Protein AF-0000000072581496 (afdb_homodimer)

Solvent-accessible surface area (backbone atoms only — not comparable to full-atom values): 7444 Å² total; per-residue (Å²): 133,81,64,47,51,28,38,37,46,76,43,53,25,65,65,49,33,49,38,37,49,52,40,48,62,72,37,86,37,49,42,80,74,46,60,34,42,86,78,25,34,38,34,26,38,66,79,72,76,62,52,68,67,57,52,38,49,27,34,39,73,50,69,31,50,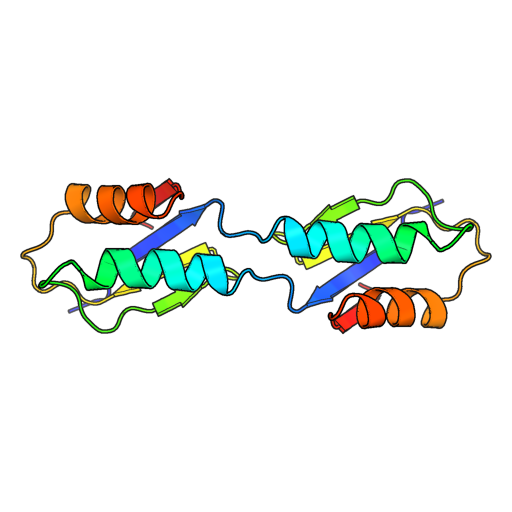57,44,79,100,132,81,63,47,50,28,38,38,46,77,45,51,24,64,66,47,33,49,38,38,49,52,39,48,62,71,38,87,37,50,42,80,74,46,61,34,42,88,78,26,32,38,34,27,39,67,80,72,76,63,52,68,67,56,53,38,49,27,34,38,74,50,70,31,49,58,44,79,102

Foldseek 3Di:
DDDDDDDDPDPFDPVLQVLLVVLVVVPPQWAPWDDDRVVRDIDTGGNPPADPVSSQVSNVVSPDGDDDD/DDDDDDDDPDPFDPVLQVLLVVLVVVPPQWAPWDDDRVVRDIDTGGNPPADPVSSQVSNVVSPDGDDDD

Sequence (138 aa):
MAAQVYKVEGMSCGHCEAAVTEELSALGGLSDIAVSAEKGTATFDNDGTVSEEQIIAAIDEAGYDAARAMAAQVYKVEGMSCGHCEAAVTEELSALGGLSDIAVSAEKGTATFDNDGTVSEEQIIAAIDEAGYDAARA

pLDDT: mean 94.46, std 6.35, range [63.19, 98.69]

InterPro domains:
  IPR006121 Heavy metal-associated domain, HMA [PF00403] (5-65)
  IPR006121 Heavy metal-associated domain, HMA [PS50846] (2-67)
  IPR006121 Heavy metal-associated domain, HMA [cd00371] (5-67)
  IPR017969 Heavy-metal-associated, conserved site [PS01047] (8-36)
  IPR036163 Heavy metal-associated domain superfamily [SSF55008] (4-67)

Structure (mmCIF, N/CA/C/O backbone):
data_AF-0000000072581496-model_v1
#
loop_
_entity.id
_entity.type
_entity.pdbx_description
1 polymer 'HMA domain-containing protein'
#
loop_
_atom_site.group_PDB
_atom_site.id
_atom_site.type_symbol
_atom_site.label_atom_id
_atom_site.label_alt_id
_atom_site.label_comp_id
_atom_site.label_asym_id
_atom_site.label_entity_id
_atom_site.label_seq_id
_atom_site.pdbx_PDB_ins_code
_atom_site.Cartn_x
_atom_site.Cartn_y
_atom_site.Cartn_z
_atom_site.occupancy
_atom_site.B_iso_or_equiv
_atom_site.auth_seq_id
_atom_site.auth_comp_id
_atom_site.auth_asym_id
_atom_site.auth_atom_id
_atom_site.pdbx_PDB_model_num
ATOM 1 N N . MET A 1 1 ? -10.945 19.766 19.344 1 63.19 1 MET A N 1
ATOM 2 C CA . MET A 1 1 ? -11.078 20.078 17.922 1 63.19 1 MET A CA 1
ATOM 3 C C . MET A 1 1 ? -11.039 18.828 17.078 1 63.19 1 MET A C 1
ATOM 5 O O . MET A 1 1 ? -10.492 17.797 17.5 1 63.19 1 MET A O 1
ATOM 9 N N . ALA A 1 2 ? -11.812 18.719 15.984 1 81.62 2 ALA A N 1
ATOM 10 C CA . ALA A 1 2 ? -11.883 17.484 15.219 1 81.62 2 ALA A CA 1
ATOM 11 C C . ALA A 1 2 ? -10.633 17.281 14.367 1 81.62 2 ALA A C 1
ATOM 13 O O . ALA A 1 2 ? -10.102 18.234 13.797 1 81.62 2 ALA A O 1
ATOM 14 N N . ALA A 1 3 ? -10.039 16.188 14.398 1 91.25 3 ALA A N 1
ATOM 15 C CA . ALA A 1 3 ? -8.883 15.867 13.57 1 91.25 3 ALA A CA 1
ATOM 16 C C . ALA A 1 3 ? -9.18 16.094 12.086 1 91.25 3 ALA A C 1
ATOM 18 O O . ALA A 1 3 ? -10.328 15.961 11.648 1 91.25 3 ALA A O 1
ATOM 19 N N . GLN A 1 4 ? -8.18 16.656 11.422 1 96.06 4 GLN A N 1
ATOM 20 C CA . GLN A 1 4 ? -8.281 16.781 9.969 1 96.06 4 GLN A CA 1
ATOM 21 C C . GLN A 1 4 ? -7.887 15.477 9.281 1 96.06 4 GLN A C 1
ATOM 23 O O . GLN A 1 4 ? -6.992 14.766 9.742 1 96.06 4 GLN A O 1
ATOM 28 N N . VAL A 1 5 ? -8.516 15.172 8.172 1 97.19 5 VAL A N 1
ATOM 29 C CA . VAL A 1 5 ? -8.258 13.977 7.379 1 97.19 5 VAL A CA 1
ATOM 30 C C . VAL A 1 5 ? -7.977 14.375 5.93 1 97.19 5 VAL A C 1
ATOM 32 O O . VAL A 1 5 ? -8.695 15.195 5.355 1 97.19 5 VAL A O 1
ATOM 35 N N . TYR A 1 6 ? -6.918 13.852 5.406 1 98.19 6 TYR A N 1
ATOM 36 C CA . TYR A 1 6 ? -6.574 14 3.994 1 98.19 6 TYR A CA 1
ATOM 37 C C . TYR A 1 6 ? -6.527 12.641 3.305 1 98.19 6 TYR A C 1
ATOM 39 O O . TYR A 1 6 ? -6 11.672 3.861 1 98.19 6 TYR A O 1
ATOM 47 N N . LYS A 1 7 ? -7.168 12.531 2.145 1 97.44 7 LYS A N 1
ATOM 48 C CA . LYS A 1 7 ? -6.918 11.422 1.237 1 97.44 7 LYS A CA 1
ATOM 49 C C . LYS A 1 7 ? -5.547 11.547 0.574 1 97.44 7 LYS A C 1
ATOM 51 O O . LYS A 1 7 ? -5.184 12.625 0.095 1 97.44 7 LYS A O 1
ATOM 56 N N . VAL A 1 8 ? -4.812 10.461 0.613 1 95.94 8 VAL A N 1
ATOM 57 C CA . VAL A 1 8 ? -3.49 10.422 -0.003 1 95.94 8 VAL A CA 1
ATOM 58 C C . VAL A 1 8 ? -3.441 9.312 -1.052 1 95.94 8 VAL A C 1
ATOM 60 O O . VAL A 1 8 ? -3.701 8.148 -0.744 1 95.94 8 VAL A O 1
ATOM 63 N N . GLU A 1 9 ? -3.109 9.648 -2.18 1 90.88 9 GLU A N 1
ATOM 64 C CA . GLU A 1 9 ? -3.053 8.688 -3.275 1 90.88 9 GLU A CA 1
ATOM 65 C C . GLU A 1 9 ? -1.61 8.375 -3.658 1 90.88 9 GLU A C 1
ATOM 67 O O . GLU A 1 9 ? -0.732 9.227 -3.553 1 90.88 9 GLU A O 1
ATOM 72 N N . GLY A 1 10 ? -1.471 7.086 -3.973 1 87.31 10 GLY A N 1
ATOM 73 C CA . GLY A 1 10 ? -0.174 6.699 -4.508 1 87.31 10 GLY A CA 1
ATOM 74 C C . GLY A 1 10 ? 0.711 6.012 -3.484 1 87.31 10 GLY A C 1
ATOM 75 O O . GLY A 1 10 ? 1.818 5.574 -3.809 1 87.31 10 GLY A O 1
ATOM 76 N N . MET A 1 11 ? 0.249 5.859 -2.281 1 86.69 11 MET A N 1
ATOM 77 C CA . MET A 1 11 ? 1.056 5.199 -1.26 1 86.69 11 MET A CA 1
ATOM 78 C C . MET A 1 11 ? 1.07 3.688 -1.475 1 86.69 11 MET A C 1
ATOM 80 O O . MET A 1 11 ? 0.705 2.926 -0.578 1 86.69 11 MET A O 1
ATOM 84 N N . SER A 1 12 ? 1.014 3.164 -2.514 1 79.31 12 SER A N 1
ATOM 85 C CA . SER A 1 12 ? 1.119 1.733 -2.781 1 79.31 12 SER A CA 1
ATOM 86 C C . SER A 1 12 ? 2.564 1.324 -3.039 1 79.31 12 SER A C 1
ATOM 88 O O . SER A 1 12 ? 3.391 2.152 -3.428 1 79.31 12 SER A O 1
ATOM 90 N N . CYS A 1 13 ? 2.809 0.134 -2.578 1 77.5 13 CYS A N 1
ATOM 91 C CA . CYS A 1 13 ? 4.168 -0.373 -2.725 1 77.5 13 CYS A CA 1
ATOM 92 C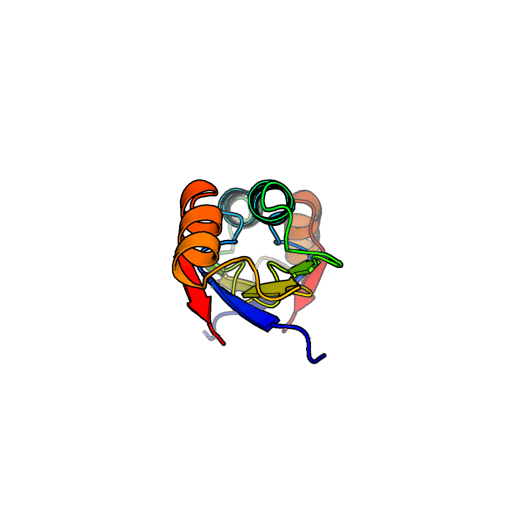 C . CYS A 1 13 ? 4.336 -1.119 -4.043 1 77.5 13 CYS A C 1
ATOM 94 O O . CYS A 1 13 ? 3.9 -2.264 -4.172 1 77.5 13 CYS A O 1
ATOM 96 N N . GLY A 1 14 ? 4.867 -0.429 -4.98 1 81.44 14 GLY A N 1
ATOM 97 C CA . GLY A 1 14 ? 5.188 -1.084 -6.238 1 81.44 14 GLY A CA 1
ATOM 98 C C . GLY A 1 14 ? 6.078 -2.299 -6.07 1 81.44 14 GLY A C 1
ATOM 99 O O . GLY A 1 14 ? 5.859 -3.33 -6.711 1 81.44 14 GLY A O 1
ATOM 100 N N . HIS A 1 15 ? 6.938 -2.221 -5.137 1 84.44 15 HIS A N 1
ATOM 101 C CA . HIS A 1 15 ? 7.863 -3.326 -4.926 1 84.44 15 HIS A CA 1
ATOM 102 C C . HIS A 1 15 ? 7.141 -4.562 -4.398 1 84.44 15 HIS A C 1
ATOM 104 O O . HIS A 1 15 ? 7.52 -5.691 -4.715 1 84.44 15 HIS A O 1
ATOM 110 N N . CYS A 1 16 ? 6.152 -4.383 -3.533 1 88.62 16 CYS A N 1
ATOM 111 C CA . CYS A 1 16 ? 5.359 -5.504 -3.035 1 88.62 16 CYS A CA 1
ATOM 112 C C . CYS A 1 16 ? 4.629 -6.203 -4.172 1 88.62 16 CYS A C 1
ATOM 114 O O . CYS A 1 16 ? 4.645 -7.434 -4.266 1 88.62 16 CYS A O 1
ATOM 116 N N . GLU A 1 17 ? 4.02 -5.422 -4.996 1 94.06 17 GLU A N 1
ATOM 117 C CA . GLU A 1 17 ? 3.348 -6 -6.156 1 94.06 17 GLU A CA 1
ATOM 118 C C . GLU A 1 17 ? 4.328 -6.777 -7.027 1 94.06 17 GLU A C 1
ATOM 120 O O . GLU A 1 17 ? 4.012 -7.871 -7.504 1 94.06 17 GLU A O 1
ATOM 125 N N . ALA A 1 18 ? 5.453 -6.266 -7.199 1 94.5 18 ALA A N 1
ATOM 126 C CA . ALA A 1 18 ? 6.469 -6.91 -8.023 1 94.5 18 ALA A CA 1
ATOM 127 C C . ALA A 1 18 ? 6.918 -8.234 -7.41 1 94.5 18 ALA A C 1
ATOM 129 O O . ALA A 1 18 ? 7.039 -9.242 -8.109 1 94.5 18 ALA A O 1
ATOM 130 N N . ALA A 1 19 ? 7.086 -8.234 -6.137 1 94.69 19 ALA A N 1
ATOM 131 C CA . ALA A 1 19 ? 7.539 -9.438 -5.441 1 94.69 19 ALA A CA 1
ATOM 132 C C . ALA A 1 19 ? 6.504 -10.555 -5.559 1 94.69 19 ALA A C 1
ATOM 134 O O . ALA A 1 19 ? 6.848 -11.695 -5.883 1 94.69 19 ALA A O 1
ATOM 135 N N . VAL A 1 20 ? 5.293 -10.234 -5.383 1 97.38 20 VAL A N 1
ATOM 136 C CA . VAL A 1 20 ? 4.223 -11.219 -5.465 1 97.38 20 VAL A CA 1
ATOM 137 C C . VAL A 1 20 ? 4.094 -11.719 -6.902 1 97.38 20 VAL A C 1
ATOM 139 O O . VAL A 1 20 ? 3.979 -12.93 -7.141 1 97.38 20 VAL A O 1
ATOM 142 N N . THR A 1 21 ? 4.145 -10.836 -7.824 1 98.12 21 THR A N 1
ATOM 143 C CA . THR A 1 21 ? 4.082 -11.203 -9.234 1 98.12 21 THR A CA 1
ATOM 144 C C . THR A 1 21 ? 5.207 -12.164 -9.602 1 98.12 21 THR A C 1
ATOM 146 O O . TH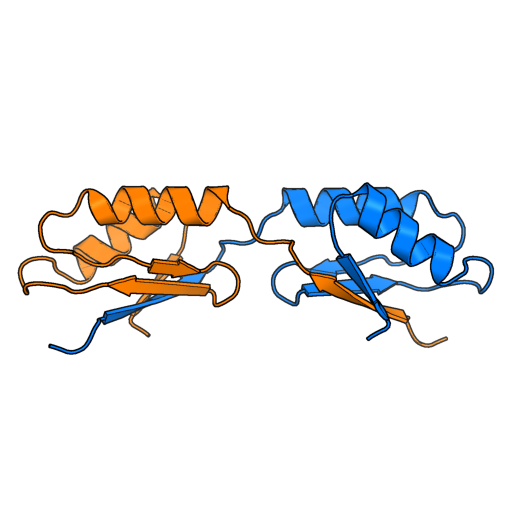R A 1 21 ? 4.977 -13.172 -10.273 1 98.12 21 THR A O 1
ATOM 149 N N . GLU A 1 22 ? 6.316 -11.867 -9.125 1 98.25 22 GLU A N 1
ATOM 150 C CA . GLU A 1 22 ? 7.48 -12.703 -9.414 1 98.25 22 GLU A CA 1
ATOM 151 C C . GLU A 1 22 ? 7.281 -14.125 -8.891 1 98.25 22 GLU A C 1
ATOM 153 O O . GLU A 1 22 ? 7.48 -15.094 -9.625 1 98.25 22 GLU A O 1
ATOM 158 N N . GLU A 1 23 ? 6.906 -14.25 -7.711 1 98.5 23 GLU A N 1
ATOM 159 C CA . GLU A 1 23 ? 6.711 -15.57 -7.109 1 98.5 23 GLU A CA 1
ATOM 160 C C . GLU A 1 23 ? 5.605 -16.344 -7.82 1 98.5 23 GLU A C 1
ATOM 162 O O . GLU A 1 23 ? 5.742 -17.547 -8.07 1 98.5 23 GLU A O 1
ATOM 167 N N . LEU A 1 24 ? 4.625 -15.727 -8.203 1 98.56 24 LEU A N 1
ATOM 168 C CA . LEU A 1 24 ? 3.518 -16.391 -8.883 1 98.56 24 LEU A CA 1
ATOM 169 C C . LEU A 1 24 ? 3.91 -16.781 -10.305 1 98.56 24 LEU A C 1
ATOM 171 O O . LEU A 1 24 ? 3.496 -17.844 -10.797 1 98.56 24 LEU A O 1
ATOM 175 N N . SER A 1 25 ? 4.66 -15.969 -10.906 1 98.44 25 SER A N 1
ATOM 176 C CA . SER A 1 25 ? 5.082 -16.234 -12.281 1 98.44 25 SER A CA 1
ATOM 177 C C . SER A 1 25 ? 5.984 -17.453 -12.352 1 98.44 25 SER A C 1
ATOM 179 O O . SER A 1 25 ? 6.117 -18.062 -13.414 1 98.44 25 SER A O 1
ATOM 181 N N . ALA A 1 26 ? 6.59 -17.781 -11.289 1 98.44 26 ALA A N 1
ATOM 182 C CA . ALA A 1 26 ? 7.461 -18.953 -11.234 1 98.44 26 ALA A CA 1
ATOM 183 C C . ALA A 1 26 ? 6.652 -20.25 -11.258 1 98.44 26 ALA A C 1
ATOM 185 O O . ALA A 1 26 ? 7.203 -21.328 -11.469 1 98.44 26 ALA A O 1
ATOM 186 N N . LEU A 1 27 ? 5.383 -20.078 -11.102 1 98.06 27 LEU A N 1
ATOM 187 C CA . LEU A 1 27 ? 4.496 -21.234 -11.156 1 98.06 27 LEU A CA 1
ATOM 188 C C . LEU A 1 27 ? 3.996 -21.469 -12.578 1 98.06 27 LEU A C 1
ATOM 190 O O . LEU A 1 27 ? 3.18 -20.703 -13.086 1 98.06 27 LEU A O 1
ATOM 194 N N . GLY A 1 28 ? 4.348 -22.438 -13.359 1 96.31 28 GLY A N 1
ATOM 195 C CA . GLY A 1 28 ? 4.078 -22.719 -14.758 1 96.31 28 GLY A CA 1
ATOM 196 C C . GLY A 1 28 ? 2.598 -22.828 -15.07 1 96.31 28 GLY A C 1
ATOM 197 O O . GLY A 1 28 ? 2.178 -22.609 -16.203 1 96.31 28 GLY A O 1
ATOM 198 N N . GLY A 1 29 ? 1.741 -22.938 -14.227 1 97.81 29 GLY A N 1
ATOM 199 C CA . GLY A 1 29 ? 0.32 -23.172 -14.438 1 97.81 29 GLY A CA 1
ATOM 200 C C . GLY A 1 29 ? -0.515 -21.906 -14.266 1 97.81 29 GLY A C 1
ATOM 201 O O . GLY A 1 29 ? -1.731 -21.938 -14.461 1 97.81 29 GLY A O 1
ATOM 202 N N . LEU A 1 30 ? 0.168 -20.859 -14.102 1 98.25 30 LEU A N 1
ATOM 203 C CA . LEU A 1 30 ? -0.53 -19.594 -13.945 1 98.25 30 LEU A CA 1
ATOM 204 C C . LEU A 1 30 ? -0.25 -18.672 -15.133 1 98.25 30 LEU A C 1
ATOM 206 O O . LEU A 1 30 ? 0.863 -18.656 -15.664 1 98.25 30 LEU A O 1
ATOM 210 N N . SER A 1 31 ? -1.244 -17.938 -15.523 1 97.94 31 SER A N 1
ATOM 211 C CA . SER A 1 31 ? -1.117 -16.922 -16.562 1 97.94 31 SER A CA 1
ATOM 212 C C . SER A 1 31 ? -1.983 -15.703 -16.281 1 97.94 31 SER A C 1
ATOM 214 O O . SER A 1 31 ? -2.828 -15.742 -15.375 1 97.94 31 SER A O 1
ATOM 216 N N . ASP A 1 32 ? -1.701 -14.516 -16.938 1 98 32 ASP A N 1
ATOM 217 C CA . ASP A 1 32 ? -2.461 -13.281 -16.812 1 98 32 ASP A CA 1
ATOM 218 C C . ASP A 1 32 ? -2.477 -12.789 -15.367 1 98 32 ASP A C 1
ATOM 220 O O . ASP A 1 32 ? -3.533 -12.453 -14.828 1 98 32 ASP A O 1
ATOM 224 N N . ILE A 1 33 ? -1.356 -12.75 -14.82 1 98.31 33 ILE A N 1
ATOM 225 C CA . ILE A 1 33 ? -1.21 -12.391 -13.414 1 98.31 33 ILE A CA 1
ATOM 226 C C . ILE A 1 33 ? -1.35 -10.883 -13.25 1 98.31 33 ILE A C 1
ATOM 228 O O . ILE A 1 33 ? -0.716 -10.109 -13.977 1 98.31 33 ILE A O 1
ATOM 232 N N . ALA A 1 34 ? -2.188 -10.5 -12.32 1 97.69 34 ALA A N 1
ATOM 233 C CA . ALA A 1 34 ? -2.354 -9.109 -11.906 1 97.69 34 ALA A CA 1
ATOM 234 C C . ALA A 1 34 ? -2.377 -8.992 -10.383 1 97.69 34 ALA A C 1
ATOM 236 O O . ALA A 1 34 ? -3.141 -9.688 -9.711 1 97.69 34 ALA A O 1
ATOM 237 N N . VAL A 1 35 ? -1.509 -8.102 -9.906 1 96.81 35 VAL A N 1
ATOM 238 C CA . VAL A 1 35 ? -1.42 -7.859 -8.469 1 96.81 35 VAL A CA 1
ATOM 239 C C . VAL A 1 35 ? -1.692 -6.387 -8.172 1 96.81 35 VAL A C 1
ATOM 241 O O . VAL A 1 35 ? -1.204 -5.504 -8.883 1 96.81 35 VAL A O 1
ATOM 244 N N . SER A 1 36 ? -2.512 -6.23 -7.141 1 92.56 36 SER A N 1
ATOM 245 C CA . SER A 1 36 ? -2.842 -4.867 -6.738 1 92.56 36 SER A CA 1
ATOM 246 C C . SER A 1 36 ? -2.695 -4.684 -5.23 1 92.56 36 SER A C 1
ATOM 248 O O . SER A 1 36 ? -3.459 -5.258 -4.453 1 92.56 36 SER A O 1
ATOM 250 N N . ALA A 1 37 ? -1.835 -3.857 -4.895 1 90.69 37 ALA A N 1
ATOM 251 C CA . ALA A 1 37 ? -1.713 -3.484 -3.488 1 90.69 37 ALA A CA 1
ATOM 252 C C . ALA A 1 37 ? -2.93 -2.691 -3.023 1 90.69 37 ALA A C 1
ATOM 254 O O . ALA A 1 37 ? -3.416 -2.883 -1.906 1 90.69 37 ALA A O 1
ATOM 255 N N . GLU A 1 38 ? -3.414 -1.806 -3.848 1 84.06 38 GLU A N 1
ATOM 256 C CA . GLU A 1 38 ? -4.566 -0.968 -3.527 1 84.06 38 GLU A CA 1
ATOM 257 C C . GLU A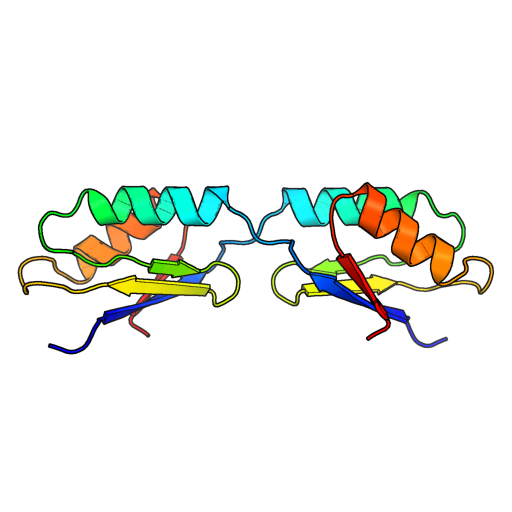 1 38 ? -5.789 -1.817 -3.193 1 84.06 38 GLU A C 1
ATOM 259 O O . GLU A 1 38 ? -6.488 -1.551 -2.215 1 84.06 38 GLU A O 1
ATOM 264 N N . LYS A 1 39 ? -5.922 -2.879 -3.975 1 87.75 39 LYS A N 1
ATOM 265 C CA . LYS A 1 39 ? -7.078 -3.746 -3.787 1 87.75 39 LYS A CA 1
ATOM 266 C C . LYS A 1 39 ? -6.77 -4.867 -2.799 1 87.75 39 LYS A C 1
ATOM 268 O O . LYS A 1 39 ? -7.68 -5.547 -2.32 1 87.75 39 LYS A O 1
ATOM 273 N N . GLY A 1 40 ? -5.496 -5.07 -2.572 1 91.56 40 GLY A N 1
ATOM 274 C CA . GLY A 1 40 ? -5.082 -6.199 -1.759 1 91.56 40 GLY A CA 1
ATOM 275 C C . GLY A 1 40 ? -5.355 -7.539 -2.414 1 91.56 40 GLY A C 1
ATOM 276 O O . GLY A 1 40 ? -5.859 -8.461 -1.769 1 91.56 40 GLY A O 1
ATOM 277 N N . THR A 1 41 ? -5.02 -7.672 -3.721 1 96 41 THR A N 1
ATOM 278 C CA . THR A 1 41 ? -5.41 -8.906 -4.398 1 96 41 THR A CA 1
ATOM 279 C C . THR A 1 41 ? -4.332 -9.344 -5.383 1 96 41 THR A C 1
ATOM 281 O O . THR A 1 41 ? -3.529 -8.531 -5.84 1 96 41 THR A O 1
ATOM 284 N N . ALA A 1 42 ? -4.445 -10.633 -5.648 1 98.31 42 ALA A N 1
ATOM 285 C CA . ALA A 1 42 ? -3.797 -11.266 -6.793 1 98.31 42 ALA A CA 1
ATOM 286 C C . ALA A 1 42 ? -4.805 -12.062 -7.625 1 98.31 42 ALA A C 1
ATOM 288 O O . ALA A 1 42 ? -5.594 -12.836 -7.078 1 98.31 42 ALA A O 1
ATOM 289 N N . THR A 1 43 ? -4.75 -11.812 -8.883 1 98.56 43 THR A N 1
ATOM 290 C CA . THR A 1 43 ? -5.621 -12.516 -9.82 1 98.56 43 THR A CA 1
ATOM 291 C C . THR A 1 43 ? -4.809 -13.18 -10.922 1 98.56 43 THR A C 1
ATOM 293 O O . THR A 1 43 ? -3.762 -12.672 -11.328 1 98.56 43 THR A O 1
ATOM 296 N N . PHE A 1 44 ? -5.363 -14.32 -11.367 1 98.69 44 PHE A N 1
ATOM 297 C CA . PHE A 1 44 ? -4.664 -15.023 -12.43 1 98.69 44 PHE A CA 1
ATOM 298 C C . PHE A 1 44 ? -5.527 -16.156 -12.984 1 98.69 44 PHE A C 1
ATOM 300 O O . PHE A 1 44 ? -6.512 -16.562 -12.359 1 98.69 44 PHE A O 1
ATOM 307 N N . ASP A 1 45 ? -5.094 -16.594 -14.148 1 98.31 45 ASP A N 1
ATOM 308 C CA . ASP A 1 45 ? -5.625 -17.828 -14.703 1 98.31 45 ASP A CA 1
ATOM 309 C C . ASP A 1 45 ? -4.789 -19.031 -14.258 1 98.31 45 ASP A C 1
ATOM 311 O O . ASP A 1 45 ? -3.559 -18.969 -14.227 1 98.31 45 ASP A O 1
ATOM 315 N N . ASN A 1 46 ? -5.465 -20.125 -13.891 1 98.06 46 ASN A N 1
ATOM 316 C CA . ASN A 1 46 ? -4.852 -21.391 -13.484 1 98.06 46 ASN A CA 1
ATOM 317 C C . ASN A 1 46 ? -5.266 -22.531 -14.406 1 98.06 46 ASN A C 1
ATOM 319 O O . ASN A 1 46 ? -6.457 -22.781 -14.602 1 98.06 46 ASN A O 1
ATOM 323 N N . ASP A 1 47 ? -4.34 -23.234 -14.984 1 97.12 47 ASP A N 1
ATOM 324 C CA . ASP A 1 47 ? -4.664 -24.312 -15.922 1 97.12 47 ASP A CA 1
ATOM 325 C C . ASP A 1 47 ? -5.051 -25.594 -15.18 1 97.12 47 ASP A C 1
ATOM 327 O O . ASP A 1 47 ? -5.297 -26.625 -15.805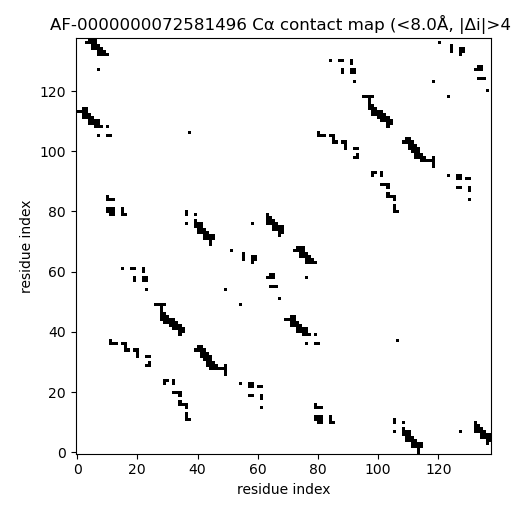 1 97.12 47 ASP A O 1
ATOM 331 N N . GLY A 1 48 ? -5.062 -25.469 -13.898 1 96.88 48 GLY A N 1
ATOM 332 C CA . GLY A 1 48 ? -5.5 -26.594 -13.07 1 96.88 48 GLY A CA 1
ATOM 333 C C . GLY A 1 48 ? -4.352 -27.375 -12.484 1 96.88 48 GLY A C 1
ATOM 334 O O . GLY A 1 48 ? -4.562 -28.281 -11.672 1 96.88 48 GLY A O 1
ATOM 335 N N . THR A 1 49 ? -3.15 -26.984 -12.719 1 97.44 49 THR A N 1
ATOM 336 C CA . THR A 1 49 ? -2.002 -27.797 -12.312 1 97.44 49 THR A CA 1
ATOM 337 C C . THR A 1 49 ? -1.363 -27.219 -11.047 1 97.44 49 THR A C 1
ATOM 339 O O . THR A 1 49 ? -0.494 -27.844 -10.445 1 97.44 49 THR A O 1
ATOM 342 N N . VAL A 1 50 ? -1.738 -26.094 -10.672 1 97.94 50 VAL A N 1
ATOM 343 C CA . VAL A 1 50 ? -1.179 -25.453 -9.484 1 97.94 50 VAL A CA 1
ATOM 344 C C . VAL A 1 50 ? -2.191 -25.5 -8.344 1 97.94 50 VAL A C 1
ATOM 346 O O . VAL A 1 50 ? -3.32 -25.016 -8.492 1 97.94 50 VAL A O 1
ATOM 349 N N . SER A 1 51 ? -1.81 -26.016 -7.262 1 98.19 51 SER A N 1
ATOM 350 C CA . SER A 1 51 ? -2.697 -26.156 -6.109 1 98.19 51 SER A CA 1
ATOM 351 C C . SER A 1 51 ? -2.803 -24.859 -5.332 1 98.19 51 SER A C 1
ATOM 353 O O . SER A 1 51 ? -1.96 -23.969 -5.484 1 98.19 51 SER A O 1
ATOM 355 N N . GLU A 1 52 ? -3.746 -24.797 -4.484 1 97.94 52 GLU A N 1
ATOM 356 C CA . GLU A 1 52 ? -3.922 -23.656 -3.602 1 97.94 52 GLU A CA 1
ATOM 357 C C . GLU A 1 52 ? -2.744 -23.5 -2.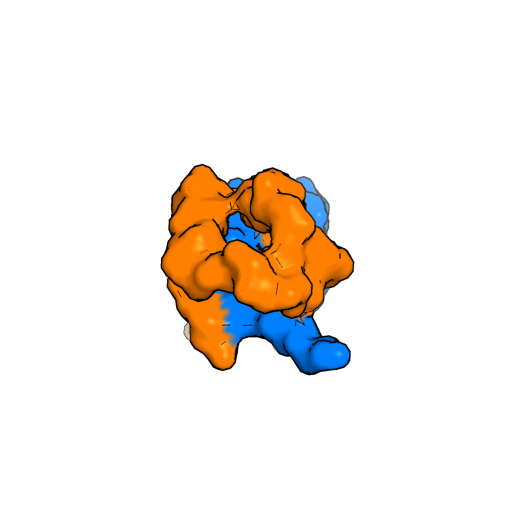643 1 97.94 52 GLU A C 1
ATOM 359 O O . GLU A 1 52 ? -2.291 -22.391 -2.371 1 97.94 52 GLU A O 1
ATOM 364 N N . GLU A 1 53 ? -2.318 -24.672 -2.174 1 98.19 53 GLU A N 1
ATOM 365 C CA . GLU A 1 53 ? -1.188 -24.656 -1.251 1 98.19 53 GLU A CA 1
ATOM 366 C C . GLU A 1 53 ? 0.052 -24.047 -1.906 1 98.19 53 GLU A C 1
ATOM 368 O O . GLU A 1 53 ? 0.773 -23.266 -1.281 1 98.19 53 GLU A O 1
ATOM 373 N N . GLN A 1 54 ? 0.232 -24.375 -3.105 1 98.56 54 GLN A N 1
ATOM 374 C CA . GLN A 1 54 ? 1.373 -23.844 -3.842 1 98.56 54 GLN A CA 1
ATOM 375 C C . GLN A 1 54 ? 1.244 -22.344 -4.043 1 98.56 54 GLN A C 1
ATOM 377 O O . GLN A 1 54 ? 2.23 -21.609 -3.947 1 98.56 54 GLN A O 1
ATOM 382 N N . ILE A 1 55 ? 0.079 -21.875 -4.309 1 98.5 55 ILE A N 1
ATOM 383 C CA . ILE A 1 55 ? -0.191 -20.453 -4.527 1 98.5 55 ILE A CA 1
ATOM 384 C C . ILE A 1 55 ? 0.079 -19.672 -3.244 1 98.5 55 ILE A C 1
ATOM 386 O O . ILE A 1 55 ? 0.809 -18.688 -3.258 1 98.5 55 ILE A O 1
ATOM 390 N N . ILE A 1 56 ? -0.464 -20.172 -2.191 1 98.38 56 ILE A N 1
ATOM 391 C CA . ILE A 1 56 ? -0.298 -19.5 -0.902 1 98.38 56 ILE A CA 1
ATOM 392 C C . ILE A 1 56 ? 1.177 -19.5 -0.507 1 98.38 56 ILE A C 1
ATOM 394 O O . ILE A 1 56 ? 1.696 -18.5 -0.023 1 98.38 56 ILE A O 1
ATOM 398 N N . ALA A 1 57 ? 1.833 -20.578 -0.755 1 98.62 57 ALA A N 1
ATOM 399 C CA . ALA A 1 57 ? 3.254 -20.688 -0.435 1 98.62 57 ALA A CA 1
ATOM 400 C C . ALA A 1 57 ? 4.07 -19.672 -1.242 1 98.62 57 ALA A C 1
ATOM 402 O O . ALA A 1 57 ? 5.008 -19.078 -0.722 1 98.62 57 ALA A O 1
ATOM 403 N N . ALA A 1 58 ? 3.74 -19.531 -2.43 1 98.56 58 ALA A N 1
ATOM 404 C CA . ALA A 1 58 ? 4.441 -18.578 -3.283 1 98.56 58 ALA A CA 1
ATOM 405 C C . ALA A 1 58 ? 4.273 -17.141 -2.766 1 98.56 58 ALA A C 1
ATOM 407 O O . ALA A 1 58 ? 5.242 -16.375 -2.705 1 98.56 58 ALA A O 1
ATOM 408 N N . ILE A 1 59 ? 3.082 -16.75 -2.406 1 98.25 59 ILE A N 1
ATOM 409 C CA . ILE A 1 59 ? 2.816 -15.414 -1.897 1 98.25 59 ILE A CA 1
ATOM 410 C C . ILE A 1 59 ? 3.508 -15.234 -0.548 1 98.25 59 ILE A C 1
ATOM 412 O O . ILE A 1 59 ? 4.055 -14.164 -0.265 1 98.25 59 ILE A O 1
ATOM 416 N N . ASP A 1 60 ? 3.523 -16.328 0.208 1 97.69 60 ASP A N 1
ATOM 417 C CA . ASP A 1 60 ? 4.242 -16.312 1.478 1 97.69 60 ASP A CA 1
ATOM 418 C C . ASP A 1 60 ? 5.738 -16.094 1.259 1 97.69 60 ASP A C 1
ATOM 420 O O . ASP A 1 60 ? 6.379 -15.336 1.998 1 97.69 60 ASP A O 1
ATOM 424 N N . GLU A 1 61 ? 6.289 -16.703 0.247 1 97.94 61 GLU A N 1
ATOM 425 C CA . GLU A 1 61 ? 7.699 -16.531 -0.097 1 97.94 61 GLU A CA 1
ATOM 426 C C . GLU A 1 61 ? 8.008 -15.086 -0.447 1 97.94 61 GLU A C 1
ATOM 428 O O . GLU A 1 61 ? 9.109 -14.602 -0.186 1 97.94 61 GLU A O 1
ATOM 433 N N . ALA A 1 62 ? 7.047 -14.422 -0.935 1 95.75 62 ALA A N 1
ATOM 434 C CA . ALA A 1 62 ? 7.191 -13.008 -1.25 1 95.75 62 ALA A CA 1
ATOM 435 C C . ALA A 1 62 ? 7.105 -12.156 0.012 1 95.75 62 ALA A C 1
ATOM 437 O O . ALA A 1 62 ? 7.395 -10.953 -0.021 1 95.75 62 ALA A O 1
ATOM 438 N N . GLY A 1 63 ? 6.613 -12.742 1.072 1 95.38 63 GLY A N 1
ATOM 439 C CA . GLY A 1 63 ? 6.598 -12.016 2.334 1 95.38 63 GLY A CA 1
ATOM 440 C C . GLY A 1 63 ? 5.207 -11.594 2.758 1 95.38 63 GLY A C 1
ATOM 441 O O . GLY A 1 63 ? 5.051 -10.75 3.645 1 95.38 63 GLY A O 1
ATOM 442 N N . TYR A 1 64 ? 4.176 -12.203 2.223 1 95.81 64 TYR A N 1
ATOM 443 C CA . TYR A 1 64 ? 2.818 -11.734 2.479 1 95.81 64 TYR A CA 1
ATOM 444 C C . TYR A 1 64 ? 1.884 -12.906 2.777 1 95.81 64 TYR A C 1
ATOM 446 O O . TYR A 1 64 ? 2.162 -14.039 2.393 1 95.81 64 TYR A O 1
ATOM 454 N N . ASP A 1 65 ? 0.793 -12.578 3.424 1 96.75 65 ASP A N 1
ATOM 455 C CA . ASP A 1 65 ? -0.244 -13.562 3.709 1 96.75 65 ASP A CA 1
ATOM 456 C C . ASP A 1 65 ? -1.326 -13.555 2.633 1 96.75 65 ASP A C 1
ATOM 458 O O . ASP A 1 65 ? -1.72 -12.484 2.154 1 96.75 65 ASP A O 1
ATOM 462 N N . ALA A 1 66 ? -1.728 -14.844 2.367 1 97.88 66 ALA A N 1
ATOM 463 C CA . ALA A 1 66 ? -2.756 -14.906 1.332 1 97.88 66 ALA A CA 1
ATOM 464 C C . ALA A 1 66 ? -3.826 -15.938 1.689 1 97.88 66 ALA A C 1
ATOM 466 O O . ALA A 1 66 ? -3.553 -16.906 2.404 1 97.88 66 ALA A O 1
ATOM 467 N N . ALA A 1 67 ? -5.031 -15.648 1.187 1 97.5 67 ALA A N 1
ATOM 468 C CA . ALA A 1 67 ? -6.16 -16.562 1.23 1 97.5 67 ALA A CA 1
ATOM 469 C C . ALA A 1 67 ? -7.027 -16.438 -0.018 1 97.5 67 ALA A C 1
ATOM 471 O O . ALA A 1 67 ? -7.137 -15.352 -0.592 1 97.5 67 ALA A O 1
ATOM 472 N N . ARG A 1 68 ? -7.527 -17.531 -0.386 1 95.75 68 ARG A N 1
ATOM 473 C CA . ARG A 1 68 ? -8.438 -17.453 -1.525 1 95.75 68 ARG A CA 1
ATOM 474 C C . ARG A 1 68 ? -9.617 -16.531 -1.221 1 95.75 68 ARG A C 1
ATOM 476 O O . ARG A 1 68 ? -10.188 -16.594 -0.13 1 95.75 68 ARG A O 1
ATOM 483 N N . ALA A 1 69 ? -9.977 -15.641 -2.164 1 91.62 69 ALA A N 1
ATOM 484 C CA . ALA A 1 69 ? -11.062 -14.695 -1.966 1 91.62 69 ALA A CA 1
ATOM 485 C C . ALA A 1 69 ? -12.422 -15.398 -2.023 1 91.62 69 ALA A C 1
ATOM 487 O O . ALA A 1 69 ? -12.562 -16.438 -2.682 1 91.62 69 ALA A O 1
ATOM 488 N N . MET B 1 1 ? -12.367 -20.141 -18.547 1 65.69 1 MET B N 1
ATOM 489 C CA . MET B 1 1 ? -12.375 -20.453 -17.125 1 65.69 1 MET B CA 1
ATOM 490 C C . MET B 1 1 ? -12.281 -19.188 -16.281 1 65.69 1 MET B C 1
ATOM 492 O O . MET B 1 1 ? -11.789 -18.156 -16.75 1 65.69 1 MET B O 1
ATOM 496 N N . ALA B 1 2 ? -12.93 -19.094 -15.125 1 79.62 2 ALA B N 1
ATOM 497 C CA . ALA B 1 2 ? -12.961 -17.859 -14.344 1 79.62 2 ALA B CA 1
ATOM 498 C C . ALA B 1 2 ? -11.633 -17.625 -13.625 1 79.62 2 ALA B C 1
ATOM 500 O O . ALA B 1 2 ? -11.031 -18.562 -13.102 1 79.62 2 ALA B O 1
ATOM 501 N N . ALA B 1 3 ? -11.078 -16.531 -13.711 1 91.88 3 ALA B N 1
ATOM 502 C CA . ALA B 1 3 ? -9.852 -16.172 -13.008 1 91.88 3 ALA B CA 1
ATOM 503 C C . ALA B 1 3 ? -9.984 -16.406 -11.508 1 91.88 3 ALA B C 1
ATOM 505 O O . ALA B 1 3 ? -11.078 -16.312 -10.953 1 91.88 3 ALA B O 1
ATOM 506 N N . GLN B 1 4 ? -8.898 -16.938 -10.953 1 96.19 4 GLN B N 1
ATOM 507 C CA . GLN B 1 4 ? -8.852 -17.062 -9.5 1 96.19 4 GLN B CA 1
ATOM 508 C C . GLN B 1 4 ? -8.422 -15.75 -8.852 1 96.19 4 GLN B C 1
ATOM 510 O O . GLN B 1 4 ? -7.598 -15.016 -9.406 1 96.19 4 GLN B O 1
ATOM 515 N N . VAL B 1 5 ? -8.938 -15.469 -7.688 1 97.25 5 VAL B N 1
ATOM 516 C CA . VAL B 1 5 ? -8.633 -14.266 -6.918 1 97.25 5 VAL B CA 1
ATOM 517 C C . VAL B 1 5 ? -8.188 -14.648 -5.508 1 97.25 5 VAL B C 1
ATOM 519 O O . VAL B 1 5 ? -8.812 -15.5 -4.863 1 97.25 5 VAL B O 1
ATOM 522 N N . TYR B 1 6 ? -7.098 -14.094 -5.09 1 98.25 6 TYR B N 1
ATOM 523 C CA . TYR B 1 6 ? -6.602 -14.227 -3.723 1 98.25 6 TYR B CA 1
ATOM 524 C C . TYR B 1 6 ? -6.523 -12.867 -3.039 1 98.25 6 TYR B C 1
ATOM 526 O O . TYR B 1 6 ? -6.102 -11.875 -3.65 1 98.25 6 TYR B O 1
ATOM 534 N N . LYS B 1 7 ? -7.043 -12.781 -1.806 1 97.62 7 LYS B N 1
ATOM 535 C CA . LYS B 1 7 ? -6.727 -11.656 -0.928 1 97.62 7 LYS B CA 1
ATOM 536 C C . LYS B 1 7 ? -5.289 -11.742 -0.422 1 97.62 7 LYS B C 1
ATOM 538 O O . LYS B 1 7 ? -4.84 -12.805 0.009 1 97.62 7 LYS B O 1
ATOM 543 N N . VAL B 1 8 ? -4.586 -10.633 -0.545 1 96 8 VAL B N 1
ATOM 544 C CA . VAL B 1 8 ? -3.207 -10.555 -0.077 1 96 8 VAL B CA 1
ATOM 545 C C . VAL B 1 8 ? -3.082 -9.438 0.963 1 96 8 VAL B C 1
ATOM 547 O O . VAL B 1 8 ? -3.424 -8.289 0.694 1 96 8 VAL B O 1
ATOM 550 N N . GLU B 1 9 ? -2.607 -9.766 2.059 1 90.94 9 GLU B N 1
ATOM 551 C CA . GLU B 1 9 ? -2.465 -8.797 3.145 1 90.94 9 GLU B CA 1
ATOM 552 C C . GLU B 1 9 ? -0.998 -8.445 3.379 1 90.94 9 GLU B C 1
ATOM 554 O O . GLU B 1 9 ? -0.114 -9.281 3.184 1 90.94 9 GLU B O 1
ATOM 559 N N . GLY B 1 10 ? -0.861 -7.156 3.658 1 87.5 10 GLY B N 1
ATOM 560 C CA . GLY B 1 10 ? 0.473 -6.73 4.051 1 87.5 10 GLY B CA 1
ATOM 561 C C . GLY B 1 10 ? 1.219 -6.008 2.943 1 87.5 10 GLY B C 1
ATOM 562 O O . GLY B 1 10 ? 2.334 -5.527 3.152 1 87.5 10 GLY B O 1
ATOM 563 N N . MET B 1 11 ? 0.607 -5.887 1.8 1 86.88 11 MET B N 1
ATOM 564 C CA . MET B 1 11 ? 1.272 -5.188 0.703 1 86.88 11 MET B CA 1
ATOM 565 C C . MET B 1 11 ? 1.237 -3.68 0.918 1 86.88 11 MET B C 1
ATOM 567 O O . MET B 1 11 ? 0.522 -2.965 0.214 1 86.88 11 MET B O 1
ATOM 571 N N . SER B 1 12 ? 1.385 -3.139 1.938 1 79.31 12 SER B N 1
ATOM 572 C CA . SER B 1 12 ? 1.48 -1.705 2.195 1 79.31 12 SER B CA 1
ATOM 573 C C . SER B 1 12 ? 2.934 -1.262 2.324 1 79.31 12 SER B C 1
ATOM 575 O O . SER B 1 12 ? 3.809 -2.07 2.639 1 79.31 12 SER B O 1
ATOM 577 N N . CYS B 1 13 ? 3.117 -0.107 1.822 1 77.19 13 CYS B N 1
ATOM 578 C CA . CYS B 1 13 ? 4.477 0.419 1.838 1 77.19 13 CYS B CA 1
ATOM 579 C C . CYS B 1 13 ? 4.75 1.189 3.125 1 77.19 13 CYS B C 1
ATOM 581 O O . CYS B 1 13 ? 4.277 2.314 3.291 1 77.19 13 CYS B O 1
ATOM 583 N N . GLY B 1 14 ? 5.383 0.535 4.004 1 81.19 14 GLY B N 1
ATOM 584 C CA . GLY B 1 14 ? 5.809 1.213 5.215 1 81.19 14 GLY B CA 1
ATOM 585 C C . GLY B 1 14 ? 6.637 2.455 4.945 1 81.19 14 GLY B C 1
ATOM 586 O O . GLY B 1 14 ? 6.453 3.484 5.602 1 81.19 14 GLY B O 1
ATOM 587 N N . HIS B 1 15 ? 7.387 2.398 3.92 1 84.38 15 HIS B N 1
ATOM 588 C CA . HIS B 1 15 ? 8.25 3.531 3.604 1 84.38 15 HIS B CA 1
ATOM 589 C C . HIS B 1 15 ? 7.43 4.742 3.164 1 84.38 15 HIS B C 1
ATOM 591 O O . HIS B 1 15 ? 7.805 5.883 3.439 1 84.38 15 HIS B O 1
ATOM 597 N N . CYS B 1 16 ? 6.359 4.527 2.402 1 88.38 16 CYS B N 1
ATOM 598 C CA . CYS B 1 16 ? 5.484 5.621 1.993 1 88.38 16 CYS B CA 1
ATOM 599 C C . CYS B 1 16 ? 4.855 6.301 3.205 1 88.38 16 CYS B C 1
ATOM 601 O O . CYS B 1 16 ? 4.844 7.531 3.295 1 88.38 16 CYS B O 1
ATOM 603 N N . GLU B 1 17 ? 4.379 5.504 4.09 1 94 17 GLU B N 1
ATOM 604 C CA . GLU B 1 17 ? 3.824 6.066 5.316 1 94 17 GLU B CA 1
ATOM 605 C C . GLU B 1 17 ? 4.871 6.875 6.078 1 94 17 GLU B C 1
ATOM 607 O O . GLU B 1 17 ? 4.574 7.957 6.586 1 94 17 GLU B O 1
ATOM 612 N N . ALA B 1 18 ? 6.016 6.398 6.121 1 94.44 18 ALA B N 1
ATOM 613 C CA . ALA B 1 18 ? 7.098 7.078 6.836 1 94.44 18 ALA B CA 1
ATOM 614 C C . ALA B 1 18 ? 7.434 8.414 6.18 1 94.44 18 ALA B C 1
ATOM 616 O O . ALA B 1 18 ? 7.602 9.422 6.863 1 94.44 18 ALA B O 1
ATOM 617 N N . ALA B 1 19 ? 7.473 8.422 4.895 1 94.62 19 ALA B N 1
ATOM 618 C CA . ALA B 1 19 ? 7.809 9.633 4.156 1 94.62 19 ALA B CA 1
ATOM 619 C C . ALA B 1 19 ? 6.758 10.719 4.383 1 94.62 19 ALA B C 1
ATOM 621 O O . ALA B 1 19 ? 7.098 11.867 4.672 1 94.62 19 ALA B O 1
ATOM 622 N N . VAL B 1 20 ? 5.539 10.359 4.34 1 97.31 20 VAL B N 1
ATOM 623 C CA . VAL B 1 20 ? 4.453 11.312 4.547 1 97.31 20 VAL B CA 1
ATOM 624 C C . VAL B 1 20 ? 4.465 11.812 5.988 1 97.31 20 VAL B C 1
ATOM 626 O O . VAL B 1 20 ? 4.34 13.008 6.242 1 97.31 20 VAL B O 1
ATOM 629 N N . THR B 1 21 ? 4.652 10.922 6.895 1 98.12 21 THR B N 1
ATOM 630 C CA . THR B 1 21 ? 4.727 11.289 8.305 1 98.12 21 THR B CA 1
ATOM 631 C C . THR B 1 21 ? 5.855 12.281 8.547 1 98.12 21 THR B C 1
ATOM 633 O O . THR B 1 21 ? 5.672 13.281 9.242 1 98.12 21 THR B O 1
ATOM 636 N N . GLU B 1 22 ? 6.918 12.023 7.949 1 98.25 22 GLU B N 1
ATOM 637 C CA . GLU B 1 22 ? 8.078 12.891 8.117 1 98.25 22 GLU B CA 1
ATOM 638 C C . GLU B 1 22 ? 7.785 14.305 7.621 1 98.25 22 GLU B C 1
ATOM 640 O O . GLU B 1 22 ? 8.031 15.281 8.336 1 98.25 22 GLU B O 1
ATOM 645 N N . GLU B 1 23 ? 7.277 14.422 6.492 1 98.5 23 GLU B N 1
ATOM 646 C CA . GLU B 1 23 ? 6.977 15.727 5.914 1 98.5 23 GLU B CA 1
ATOM 647 C C . GLU B 1 23 ? 5.934 16.469 6.742 1 98.5 23 GLU B C 1
ATOM 649 O O . GLU B 1 23 ? 6.059 17.672 6.977 1 98.5 23 GLU B O 1
ATOM 654 N N . LEU B 1 24 ? 5.023 15.828 7.219 1 98.56 24 LEU B N 1
ATOM 655 C CA . LEU B 1 24 ? 3.979 16.469 8.016 1 98.56 24 LEU B CA 1
ATOM 656 C C . LEU B 1 24 ? 4.516 16.875 9.391 1 98.56 24 LEU B C 1
ATOM 658 O O . LEU B 1 24 ? 4.125 17.906 9.93 1 98.56 24 LEU B O 1
ATOM 662 N N . SER B 1 25 ? 5.336 16.078 9.906 1 98.44 25 SER B N 1
ATOM 663 C CA . SER B 1 25 ? 5.898 16.344 11.227 1 98.44 25 SER B CA 1
ATOM 664 C C . SER B 1 25 ? 6.77 17.594 11.211 1 98.44 25 SER B C 1
ATOM 666 O O . SER B 1 25 ? 7 18.219 12.25 1 98.44 25 SER B O 1
ATOM 668 N N . ALA B 1 26 ? 7.246 17.938 10.094 1 98.44 26 ALA B N 1
ATOM 669 C CA . ALA B 1 26 ? 8.078 19.125 9.945 1 98.44 26 ALA B CA 1
ATOM 670 C C . ALA B 1 26 ? 7.238 20.391 10.062 1 98.44 26 ALA B C 1
ATOM 672 O O . ALA B 1 26 ? 7.781 21.5 10.219 1 98.44 26 ALA B O 1
ATOM 673 N N . LEU B 1 27 ? 5.961 20.203 10.031 1 98.06 27 LEU B N 1
ATOM 674 C CA . LEU B 1 27 ? 5.055 21.328 10.195 1 98.06 27 LEU B CA 1
ATOM 675 C C . LEU B 1 27 ? 4.703 21.547 11.664 1 98.06 27 LEU B C 1
ATOM 677 O O . LEU B 1 27 ? 3.969 20.75 12.25 1 98.06 27 LEU B O 1
ATOM 681 N N . GLY B 1 28 ? 5.125 22.531 12.398 1 96.31 28 GLY B N 1
ATOM 682 C CA . GLY B 1 28 ? 5.004 22.797 13.828 1 96.31 28 GLY B CA 1
ATOM 683 C C . GLY B 1 28 ? 3.564 22.859 14.297 1 96.31 28 GLY B C 1
ATOM 684 O O . GLY B 1 28 ? 3.281 22.641 15.477 1 96.31 28 GLY B O 1
ATOM 685 N N . GLY B 1 29 ? 2.592 22.969 13.562 1 97.69 29 GLY B N 1
ATOM 686 C CA . GLY B 1 29 ? 1.197 23.156 13.93 1 97.69 29 GLY B CA 1
ATOM 687 C C . GLY B 1 29 ? 0.385 21.875 13.844 1 97.69 29 GLY B C 1
ATOM 688 O O . GLY B 1 29 ? -0.803 21.875 14.172 1 97.69 29 GLY B O 1
ATOM 689 N N . LEU B 1 30 ? 1.073 20.828 13.594 1 98.25 30 LEU B N 1
ATOM 690 C CA . LEU B 1 30 ? 0.398 19.547 13.516 1 98.25 30 LEU B CA 1
ATOM 691 C C . LEU B 1 30 ? 0.831 18.641 14.664 1 98.25 30 LEU B C 1
ATOM 693 O O . LEU B 1 30 ? 1.995 18.656 15.07 1 98.25 30 LEU B O 1
ATOM 697 N N . SER B 1 31 ? -0.092 17.875 15.141 1 97.94 31 SER B N 1
ATOM 698 C CA . SER B 1 31 ? 0.177 16.875 16.156 1 97.94 31 SER B CA 1
ATOM 699 C C . SER B 1 31 ? -0.679 15.625 15.961 1 97.94 31 SER B C 1
ATOM 701 O O . SER B 1 31 ? -1.61 15.633 15.148 1 97.94 31 SER B O 1
ATOM 703 N N . ASP B 1 32 ? -0.287 14.453 16.594 1 97.94 32 ASP B N 1
ATOM 704 C CA . ASP B 1 32 ? -1.017 13.195 16.547 1 97.94 32 ASP B CA 1
ATOM 705 C C . ASP B 1 32 ? -1.175 12.703 15.102 1 97.94 32 ASP B C 1
ATOM 707 O O . ASP B 1 32 ? -2.275 12.328 14.688 1 97.94 32 ASP B O 1
ATOM 711 N N . ILE B 1 33 ? -0.116 12.703 14.438 1 98.31 33 ILE B N 1
ATOM 712 C CA . ILE B 1 33 ? -0.114 12.344 13.023 1 98.31 33 ILE B CA 1
ATOM 713 C C . ILE B 1 33 ? -0.226 10.828 12.875 1 98.31 33 ILE B C 1
ATOM 715 O O . ILE B 1 33 ? 0.507 10.078 13.523 1 98.31 33 ILE B O 1
ATOM 719 N N . ALA B 1 34 ? -1.151 10.414 12.062 1 97.75 34 ALA B N 1
ATOM 720 C CA . ALA B 1 34 ? -1.319 9.023 11.664 1 97.75 34 ALA B CA 1
ATOM 721 C C . ALA B 1 34 ? -1.505 8.898 10.156 1 97.75 34 ALA B C 1
ATOM 723 O O . ALA B 1 34 ? -2.359 9.57 9.57 1 97.75 34 ALA B O 1
ATOM 724 N N . VAL B 1 35 ? -0.67 8.039 9.586 1 96.75 35 VAL B N 1
ATOM 725 C CA . VAL B 1 35 ? -0.732 7.797 8.148 1 96.75 35 VAL B CA 1
ATOM 726 C C . VAL B 1 35 ? -0.994 6.316 7.883 1 96.75 35 VAL B C 1
ATOM 728 O O . VAL B 1 35 ? -0.407 5.449 8.539 1 96.75 35 VAL B O 1
ATOM 731 N N . SER B 1 36 ? -1.918 6.141 6.941 1 92.62 36 SER B N 1
ATOM 732 C CA . SER B 1 36 ? -2.248 4.766 6.582 1 92.62 36 SER B CA 1
ATOM 733 C C . SER B 1 36 ? -2.258 4.578 5.066 1 92.62 36 SER B C 1
ATOM 735 O O . SER B 1 36 ? -3.119 5.125 4.375 1 92.62 36 SER B O 1
ATOM 737 N N . ALA B 1 37 ? -1.41 3.781 4.645 1 90.62 37 ALA B N 1
ATOM 738 C CA . ALA B 1 37 ? -1.429 3.406 3.232 1 90.62 37 ALA B CA 1
ATOM 739 C C . ALA B 1 37 ? -2.668 2.58 2.9 1 90.62 37 ALA B C 1
ATOM 741 O O . ALA B 1 37 ? -3.273 2.756 1.842 1 90.62 37 ALA B O 1
ATOM 742 N N . GLU B 1 38 ? -3.041 1.678 3.77 1 84.06 38 GLU B N 1
ATOM 743 C CA . GLU B 1 38 ? -4.199 0.81 3.574 1 84.06 38 GLU B CA 1
ATOM 744 C C . GLU B 1 38 ? -5.473 1.625 3.377 1 84.06 38 GLU B C 1
ATOM 746 O O . GLU B 1 38 ? -6.266 1.339 2.477 1 84.06 38 GLU B O 1
ATOM 751 N N . LYS B 1 39 ? -5.551 2.668 4.156 1 87.69 39 LYS B N 1
ATOM 752 C CA . LYS B 1 39 ? -6.746 3.504 4.094 1 87.69 39 LYS B CA 1
ATOM 753 C C . LYS B 1 39 ? -6.574 4.633 3.078 1 87.69 39 LYS B C 1
ATOM 755 O O . LYS B 1 39 ? -7.547 5.289 2.699 1 87.69 39 LYS B O 1
ATOM 760 N N . GLY B 1 40 ? -5.34 4.875 2.719 1 91.56 40 GLY B N 1
ATOM 761 C CA . GLY B 1 40 ? -5.043 6.012 1.865 1 91.56 40 GLY B CA 1
ATOM 762 C C . GLY B 1 40 ? -5.281 7.348 2.547 1 91.56 40 GLY B C 1
ATOM 763 O O . GLY B 1 40 ? -5.879 8.25 1.958 1 91.56 40 GLY B O 1
ATOM 764 N N . THR B 1 41 ? -4.82 7.496 3.812 1 96 41 THR B N 1
ATOM 765 C CA . THR B 1 41 ? -5.172 8.719 4.527 1 96 41 THR B CA 1
ATOM 766 C C . THR B 1 41 ? -4.012 9.195 5.391 1 96 41 THR B C 1
ATOM 768 O O . THR B 1 41 ? -3.141 8.398 5.762 1 96 41 THR B O 1
ATOM 771 N N . ALA B 1 42 ? -4.141 10.477 5.672 1 98.25 42 ALA B N 1
ATOM 772 C CA . ALA B 1 42 ? -3.391 11.125 6.738 1 98.25 42 ALA B CA 1
ATOM 773 C C . ALA B 1 42 ? -4.324 11.891 7.676 1 98.25 42 ALA B C 1
ATOM 775 O O . ALA B 1 42 ? -5.195 12.633 7.227 1 98.25 42 ALA B O 1
ATOM 776 N N . THR B 1 43 ? -4.109 11.641 8.914 1 98.5 43 THR B N 1
ATOM 777 C CA . THR B 1 43 ? -4.895 12.312 9.945 1 98.5 43 THR B CA 1
ATOM 778 C C . THR B 1 43 ? -3.984 13.016 10.953 1 98.5 43 THR B C 1
ATOM 780 O O . THR B 1 43 ? -2.885 12.531 11.234 1 98.5 43 THR B O 1
ATOM 783 N N . PHE B 1 44 ? -4.527 14.133 11.453 1 98.62 44 PHE B N 1
ATOM 784 C CA . PHE B 1 44 ? -3.736 14.859 12.438 1 98.62 44 PHE B CA 1
ATOM 785 C C . PHE B 1 44 ? -4.566 1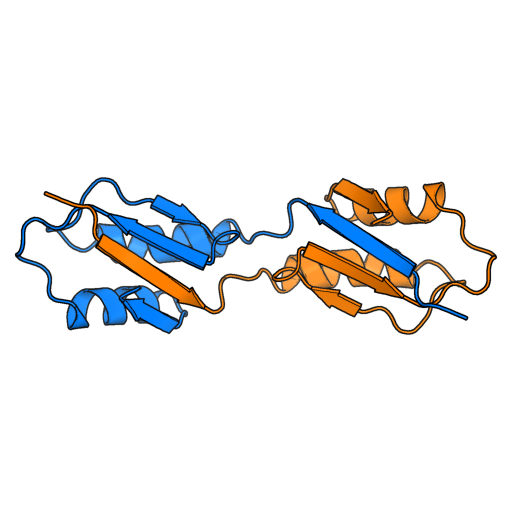5.961 13.094 1 98.62 44 PHE B C 1
ATOM 787 O O . PHE B 1 44 ? -5.625 16.344 12.578 1 98.62 44 PHE B O 1
ATOM 794 N N . ASP B 1 45 ? -4.027 16.406 14.195 1 98.25 45 ASP B N 1
ATOM 795 C CA . ASP B 1 45 ? -4.531 17.625 14.805 1 98.25 45 ASP B CA 1
ATOM 796 C C . ASP B 1 45 ? -3.787 18.859 14.273 1 98.25 45 ASP B C 1
ATOM 798 O O . ASP B 1 45 ? -2.566 18.812 14.109 1 98.25 45 ASP B O 1
ATOM 802 N N . ASN B 1 46 ? -4.535 19.922 13.992 1 98 46 ASN B N 1
ATOM 803 C CA . ASN B 1 46 ? -4.008 21.203 13.523 1 98 46 ASN B CA 1
ATOM 804 C C . ASN B 1 46 ? -4.355 22.344 14.484 1 98 46 ASN B C 1
ATOM 806 O O . ASN B 1 46 ? -5.531 22.562 14.789 1 98 46 ASN B O 1
ATOM 810 N N . ASP B 1 47 ? -3.395 23.078 14.969 1 97 47 ASP B N 1
ATOM 811 C CA . ASP B 1 47 ? -3.652 24.141 15.93 1 97 47 ASP B CA 1
ATOM 812 C C . ASP B 1 47 ? -4.148 25.406 15.234 1 97 47 ASP B C 1
ATOM 814 O O . ASP B 1 47 ? -4.367 26.438 15.883 1 97 47 ASP B O 1
ATOM 818 N N . GLY B 1 48 ? -4.309 25.281 13.961 1 96.75 48 GLY B N 1
ATOM 819 C CA . GLY B 1 48 ? -4.863 26.375 13.188 1 96.75 48 GLY B CA 1
ATOM 820 C C . GLY B 1 48 ? -3.807 27.203 12.484 1 96.75 48 GLY B C 1
ATOM 821 O O . GLY B 1 48 ? -4.133 28.109 11.695 1 96.75 48 GLY B O 1
ATOM 822 N N . THR B 1 49 ? -2.564 26.859 12.594 1 97.31 49 THR B N 1
ATOM 823 C CA . THR B 1 49 ? -1.489 27.703 12.07 1 97.31 49 THR B CA 1
ATOM 824 C C . THR B 1 49 ? -0.971 27.141 10.742 1 97.31 49 THR B C 1
ATOM 826 O O . THR B 1 49 ? -0.185 27.797 10.055 1 97.31 49 THR B O 1
ATOM 829 N N . VAL B 1 50 ? -1.343 26.016 10.398 1 97.94 50 VAL B N 1
ATOM 830 C CA . VAL B 1 50 ? -0.896 25.391 9.156 1 97.94 50 VAL B CA 1
ATOM 831 C C . VAL B 1 50 ? -2.027 25.406 8.133 1 97.94 50 VAL B C 1
ATOM 833 O O . VAL B 1 50 ? -3.119 24.891 8.391 1 97.94 50 VAL B O 1
ATOM 836 N N . SER B 1 51 ? -1.788 25.953 7.02 1 98.06 51 SER B N 1
ATOM 837 C CA . SER B 1 51 ? -2.797 26.062 5.973 1 98.06 51 SER B CA 1
ATOM 838 C C . SER B 1 51 ? -2.947 24.75 5.207 1 98.06 51 SER B C 1
ATOM 840 O O . SER B 1 51 ? -2.062 23.891 5.258 1 98.06 51 SER B O 1
ATOM 842 N N . GLU B 1 52 ? -3.98 24.672 4.469 1 97.88 52 GLU B N 1
ATOM 843 C CA . GLU B 1 52 ? -4.219 23.516 3.609 1 97.88 52 GLU B CA 1
ATOM 844 C C . GLU B 1 52 ? -3.148 23.406 2.525 1 97.88 52 GLU B C 1
ATOM 846 O O . GLU B 1 52 ? -2.697 22.297 2.201 1 97.88 52 GLU B O 1
ATOM 851 N N . GLU B 1 53 ? -2.811 24.562 2.012 1 98.12 53 GLU B N 1
ATOM 852 C CA . GLU B 1 53 ? -1.786 24.578 0.972 1 98.12 53 GLU B CA 1
ATOM 853 C C . GLU B 1 53 ? -0.465 24.016 1.484 1 98.12 53 GLU B C 1
ATOM 855 O O . GLU B 1 53 ? 0.204 23.266 0.784 1 98.12 53 GLU B O 1
ATOM 860 N N . GLN B 1 54 ? -0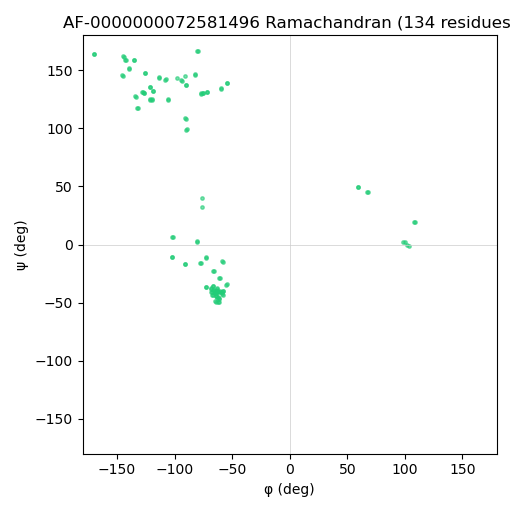.167 24.375 2.668 1 98.5 54 GLN B N 1
ATOM 861 C CA . GLN B 1 54 ? 1.064 23.875 3.271 1 98.5 54 GLN B CA 1
ATOM 862 C C . GLN B 1 54 ? 1.003 22.359 3.48 1 98.5 54 GLN B C 1
ATOM 864 O O . GLN B 1 54 ? 1.995 21.656 3.271 1 98.5 54 GLN B O 1
ATOM 869 N N . ILE B 1 55 ? -0.1 21.844 3.875 1 98.5 55 ILE B N 1
ATOM 870 C CA . ILE B 1 55 ? -0.3 20.422 4.113 1 98.5 55 ILE B CA 1
ATOM 871 C C . ILE B 1 55 ? -0.149 19.656 2.805 1 98.5 55 ILE B C 1
ATOM 873 O O . ILE B 1 55 ? 0.607 18.688 2.734 1 98.5 55 ILE B O 1
ATOM 877 N N . ILE B 1 56 ? -0.82 20.125 1.818 1 98.31 56 ILE B N 1
ATOM 878 C CA . ILE B 1 56 ? -0.777 19.469 0.517 1 98.31 56 ILE B CA 1
ATOM 879 C C . ILE B 1 56 ? 0.645 19.516 -0.037 1 98.31 56 ILE B C 1
ATOM 881 O O . ILE B 1 56 ? 1.138 18.516 -0.58 1 98.31 56 ILE B O 1
ATOM 885 N N . ALA B 1 57 ? 1.289 20.609 0.133 1 98.56 57 ALA B N 1
ATOM 886 C CA . ALA B 1 57 ? 2.664 20.75 -0.34 1 98.56 57 ALA B CA 1
ATOM 887 C C . ALA B 1 57 ? 3.592 19.781 0.372 1 98.56 57 ALA B C 1
ATOM 889 O O . ALA B 1 57 ? 4.484 19.188 -0.249 1 98.56 57 ALA B O 1
ATOM 890 N N . ALA B 1 58 ? 3.4 19.609 1.587 1 98.56 58 ALA B N 1
ATOM 891 C CA . ALA B 1 58 ? 4.219 18.672 2.359 1 98.56 58 ALA B CA 1
ATOM 892 C C . ALA B 1 58 ? 4.035 17.234 1.861 1 98.56 58 ALA B C 1
ATOM 894 O O . ALA B 1 58 ? 5.008 16.5 1.692 1 98.56 58 ALA B O 1
ATOM 895 N N . ILE B 1 59 ? 2.82 16.812 1.637 1 98.19 59 ILE B N 1
ATOM 896 C CA . ILE B 1 59 ? 2.541 15.469 1.156 1 98.19 59 ILE B CA 1
ATOM 897 C C . ILE B 1 59 ? 3.084 15.305 -0.26 1 98.19 59 ILE B C 1
ATOM 899 O O . ILE B 1 59 ? 3.627 14.25 -0.605 1 98.19 59 ILE B O 1
ATOM 903 N N . ASP B 1 60 ? 2.984 16.406 -1.011 1 97.62 60 ASP B N 1
ATOM 904 C CA . ASP B 1 60 ? 3.562 16.406 -2.352 1 97.62 60 ASP B CA 1
ATOM 905 C C . ASP B 1 60 ? 5.078 16.234 -2.295 1 97.62 60 ASP B C 1
ATOM 907 O O . ASP B 1 60 ? 5.656 15.5 -3.102 1 97.62 60 ASP B O 1
ATOM 911 N N . GLU B 1 61 ? 5.723 16.875 -1.348 1 97.94 61 GLU B N 1
ATOM 912 C CA . GLU B 1 61 ? 7.164 16.734 -1.16 1 97.94 61 GLU B CA 1
ATOM 913 C C . GLU B 1 61 ? 7.551 15.297 -0.852 1 97.94 61 GLU B C 1
ATOM 915 O O . GLU B 1 61 ? 8.633 14.844 -1.23 1 97.94 61 GLU B O 1
ATOM 920 N N . ALA B 1 62 ? 6.68 14.602 -0.261 1 95.81 62 ALA B N 1
ATOM 921 C CA . ALA B 1 62 ? 6.898 13.188 0.03 1 95.81 62 ALA B CA 1
ATOM 922 C C . ALA B 1 62 ? 6.699 12.336 -1.218 1 95.81 62 ALA B C 1
ATOM 924 O O . ALA B 1 62 ? 7.027 11.148 -1.224 1 95.81 62 ALA B O 1
ATOM 925 N N . GLY B 1 63 ? 6.078 12.914 -2.213 1 95.38 63 GLY B N 1
ATOM 926 C CA . GLY B 1 63 ? 5.941 12.195 -3.469 1 95.38 63 GLY B CA 1
ATOM 927 C C . GLY B 1 63 ? 4.523 11.727 -3.74 1 95.38 63 GLY B C 1
ATOM 928 O O . GLY B 1 63 ? 4.301 10.883 -4.609 1 95.38 63 GLY B O 1
ATOM 929 N N . TYR B 1 64 ? 3.551 12.305 -3.094 1 95.81 64 TYR B N 1
ATOM 930 C CA . TYR B 1 64 ? 2.188 11.797 -3.203 1 95.81 64 TYR B CA 1
ATOM 931 C C . TYR B 1 64 ? 1.193 12.93 -3.395 1 95.81 64 TYR B C 1
ATOM 933 O O . TYR B 1 64 ? 1.476 14.078 -3.035 1 95.81 64 TYR B O 1
ATOM 941 N N . ASP B 1 65 ? 0.044 12.578 -3.92 1 96.69 65 ASP B N 1
ATOM 942 C CA . ASP B 1 65 ? -1.048 13.531 -4.082 1 96.69 65 ASP B CA 1
ATOM 943 C C . ASP B 1 65 ? -2.004 13.477 -2.893 1 96.69 65 ASP B C 1
ATOM 945 O O . ASP B 1 65 ? -2.303 12.398 -2.375 1 96.69 65 ASP B O 1
ATOM 949 N N . ALA B 1 66 ? -2.41 14.75 -2.594 1 97.81 66 ALA B N 1
ATOM 950 C CA . ALA B 1 66 ? -3.324 14.781 -1.453 1 97.81 66 ALA B CA 1
ATOM 951 C C . ALA B 1 66 ? -4.461 15.773 -1.688 1 97.81 66 ALA B C 1
ATOM 953 O O . ALA B 1 66 ? -4.297 16.75 -2.426 1 97.81 66 ALA B O 1
ATOM 954 N N . ALA B 1 67 ? -5.578 15.453 -1.057 1 97.44 67 ALA B N 1
ATOM 955 C CA . ALA B 1 67 ? -6.734 16.344 -0.977 1 97.44 67 ALA B CA 1
ATOM 956 C C . ALA B 1 67 ? -7.457 16.188 0.357 1 97.44 67 ALA B C 1
ATOM 958 O O . ALA B 1 67 ? -7.473 15.094 0.936 1 97.44 67 ALA B O 1
ATOM 959 N N . ARG B 1 68 ? -7.949 17.266 0.772 1 95.62 68 ARG B N 1
ATOM 960 C CA . ARG B 1 68 ? -8.727 17.172 2.004 1 95.62 68 ARG B CA 1
ATOM 961 C C . ARG B 1 68 ? -9.906 16.219 1.826 1 95.62 68 ARG B C 1
ATOM 963 O O . ARG B 1 68 ? -10.594 16.25 0.805 1 95.62 68 ARG B O 1
ATOM 970 N N . ALA B 1 69 ? -10.133 15.305 2.807 1 91.5 69 ALA B N 1
ATOM 971 C CA . ALA B 1 69 ? -11.203 14.32 2.725 1 91.5 69 ALA B CA 1
ATOM 972 C C . ALA B 1 69 ? -12.57 14.977 2.906 1 91.5 69 ALA B C 1
ATOM 974 O O . ALA B 1 69 ? -12.688 16.016 3.566 1 91.5 69 ALA B O 1
#

Nearest PDB structures (foldseek):
  1fvs-assembly1_A  TM=8.426E-01  e=8.882E-03  Saccharomyces cerevisiae
  1yg0-assembly1_A  TM=7.679E-01  e=3.274E-03  Helicobacter pylori 26695
  2kt2-assembly1_A  TM=7.766E-01  e=7.775E-03  Pseudomonas aeruginosa
  4a4j-assembly1_A  TM=8.439E-01  e=1.189E-01  Synechocystis sp. PCC 6803
  6ff1-assembly1_A  TM=8.095E-01  e=2.472E-01  Staphylococcus aureus subsp. aureus NCTC 8325

Secondary structure (DSSP, 8-state):
-PPEEEEEE----HHHHHHHHHHHHTSTTEEEEEEETTTTEEEEEE-S-S-HHHHHHHHHHTT-EEEE-/-PPEEEEEE----HHHHHHHHHHHHTSTTEEEEEEETTTTEEEEEE-S-S-HHHHHHHHHHTT-EEEE-

Organism: Corynebacterium urealyticum (strain ATCC 43042 / DSM 7109) (NCBI:txid504474)

Radius of gyration: 18.59 Å; Cα contacts (8 Å, |Δi|>4): 260; chains: 2; bounding box: 21×56×35 Å